Protein AF-A0A0C9U6W9-F1 (afdb_monomer_lite)

Radius of gyration: 24.47 Å; chains: 1; bounding box: 60×26×48 Å

Organism: Sphaerobolus stellatus (strain SS14) (NCBI:txid990650)

Secondary structure (DSSP, 8-state):
--S----S---SS--TGGGTPPPPTTT--SSS-GGGSTT--TT------------HHHHHHHHHHHHHH-

Sequence (70 aa):
PTFPKDDANVSKKATPESKNARPCRHCDSGKYWDYECKHSHSGMRFARSRKIEWTVDDEEAQNEYDDLYY

Structure (mmCIF, N/CA/C/O backbone):
data_AF-A0A0C9U6W9-F1
#
_entry.id   AF-A0A0C9U6W9-F1
#
loop_
_atom_site.group_PDB
_atom_site.id
_atom_site.type_symbol
_atom_site.label_atom_id
_atom_site.label_alt_id
_atom_site.label_comp_id
_atom_site.label_asym_id
_atom_site.label_entity_id
_atom_site.label_seq_id
_atom_site.pdbx_PDB_ins_code
_atom_site.Cartn_x
_atom_site.Cartn_y
_atom_site.Cartn_z
_atom_site.occupancy
_atom_site.B_iso_or_equiv
_atom_site.auth_seq_id
_atom_site.auth_comp_id
_atom_site.auth_asym_id
_atom_site.auth_atom_id
_atom_site.pdbx_PDB_model_num
ATOM 1 N N . PRO A 1 1 ? -16.826 4.003 -2.671 1.00 69.12 1 PRO A N 1
ATOM 2 C CA . PRO A 1 1 ? -16.564 2.638 -2.151 1.00 69.12 1 PRO A CA 1
ATOM 3 C C . PRO A 1 1 ? -16.934 1.598 -3.213 1.00 69.12 1 PRO A C 1
ATOM 5 O O . PRO A 1 1 ? -17.887 1.804 -3.959 1.00 69.12 1 PRO A O 1
ATOM 8 N N . THR A 1 2 ? -16.158 0.523 -3.315 1.00 81.12 2 THR A N 1
ATOM 9 C CA . THR A 1 2 ? -16.395 -0.580 -4.264 1.00 81.12 2 THR A CA 1
ATOM 10 C C . THR A 1 2 ? -17.354 -1.632 -3.713 1.00 81.12 2 THR A C 1
ATOM 12 O O . THR A 1 2 ? -17.955 -2.369 -4.488 1.00 81.12 2 THR A O 1
ATOM 15 N N . PHE A 1 3 ? -17.512 -1.690 -2.390 1.00 83.19 3 PHE A N 1
ATOM 16 C CA . PHE A 1 3 ? -18.356 -2.652 -1.689 1.00 83.19 3 PHE A CA 1
ATOM 17 C C . PHE A 1 3 ? -19.453 -1.937 -0.886 1.00 83.19 3 PHE A C 1
ATOM 19 O O . PHE A 1 3 ? -19.260 -0.781 -0.494 1.00 83.19 3 PHE A O 1
ATOM 26 N N . PRO A 1 4 ? -20.603 -2.593 -0.637 1.00 86.44 4 PRO A N 1
ATOM 27 C CA . PRO A 1 4 ? -21.632 -2.046 0.239 1.00 86.44 4 PRO A CA 1
ATOM 28 C C . PRO A 1 4 ? -21.090 -1.855 1.657 1.00 86.44 4 PRO A C 1
ATOM 30 O O . PRO A 1 4 ? -20.162 -2.548 2.083 1.00 86.44 4 PRO A O 1
ATOM 33 N N . LYS A 1 5 ? -21.693 -0.919 2.393 1.00 86.12 5 LYS A N 1
ATOM 34 C CA . LYS A 1 5 ? -21.318 -0.648 3.778 1.00 86.12 5 LYS A CA 1
ATOM 35 C C . LYS A 1 5 ? -21.565 -1.880 4.639 1.00 86.12 5 LYS A C 1
ATOM 37 O O . LYS A 1 5 ? -22.686 -2.373 4.722 1.00 86.12 5 LYS A O 1
ATOM 42 N N . ASP A 1 6 ? -20.506 -2.346 5.282 1.00 81.94 6 ASP A N 1
ATOM 43 C CA . ASP A 1 6 ? -20.532 -3.469 6.207 1.00 81.94 6 ASP A CA 1
ATOM 44 C C . ASP A 1 6 ? -20.109 -2.946 7.579 1.00 81.94 6 ASP A C 1
ATOM 46 O O . ASP A 1 6 ? -18.978 -2.498 7.723 1.00 81.94 6 ASP A O 1
ATOM 50 N N . ASP A 1 7 ? -21.016 -2.963 8.556 1.00 84.25 7 ASP A N 1
ATOM 51 C CA . ASP A 1 7 ? -20.755 -2.572 9.949 1.00 84.25 7 ASP A CA 1
ATOM 52 C C . ASP A 1 7 ? -20.726 -3.803 10.886 1.00 84.25 7 ASP A C 1
ATOM 54 O O . ASP A 1 7 ? -20.748 -3.653 12.107 1.00 84.25 7 ASP A O 1
ATOM 58 N N . ALA A 1 8 ? -20.690 -5.029 10.340 1.00 83.50 8 ALA A N 1
ATOM 59 C CA . ALA A 1 8 ? -20.712 -6.261 11.135 1.00 83.50 8 ALA A CA 1
ATOM 60 C C . ALA A 1 8 ? -19.406 -6.498 11.912 1.00 83.50 8 ALA A C 1
ATOM 62 O O . ALA A 1 8 ? -19.407 -7.168 12.945 1.00 83.50 8 ALA A O 1
ATOM 63 N N . ASN A 1 9 ? -18.289 -5.952 11.428 1.00 80.38 9 ASN A N 1
ATOM 64 C CA . ASN A 1 9 ? -17.012 -5.959 12.135 1.00 80.38 9 ASN A CA 1
ATOM 65 C C . ASN A 1 9 ? -16.835 -4.639 12.905 1.00 80.38 9 ASN A C 1
ATOM 67 O O . ASN A 1 9 ? -17.111 -3.567 12.376 1.00 80.38 9 ASN A O 1
ATOM 71 N N . VAL A 1 10 ? -16.354 -4.694 14.146 1.00 85.50 10 VAL A N 1
ATOM 72 C CA . VAL A 1 10 ? -16.035 -3.503 14.946 1.00 85.50 10 VAL A CA 1
ATOM 73 C C . VAL A 1 10 ? -14.643 -3.675 15.539 1.00 85.50 10 VAL A C 1
ATOM 75 O O . VAL A 1 10 ? -14.366 -4.664 16.223 1.00 85.50 10 VAL A O 1
ATOM 78 N N . SER A 1 11 ? -13.758 -2.704 15.296 1.00 84.94 11 SER A N 1
ATOM 79 C CA . SER A 1 11 ? -12.397 -2.748 15.833 1.00 84.94 11 SER A CA 1
ATOM 80 C C . SER A 1 11 ? -12.414 -2.706 17.361 1.00 84.94 11 SER A C 1
ATOM 82 O O . SER A 1 11 ? -13.032 -1.830 17.963 1.00 84.94 11 SER A O 1
ATOM 84 N N . LYS A 1 12 ? -11.677 -3.618 18.007 1.00 83.56 12 LYS A N 1
ATOM 85 C CA . LYS A 1 12 ? -11.630 -3.736 19.478 1.00 83.56 12 LYS A CA 1
ATOM 86 C C . LYS A 1 12 ? -10.886 -2.594 20.175 1.00 83.56 12 LYS A C 1
ATOM 88 O O . LYS A 1 12 ? -11.079 -2.391 21.367 1.00 83.56 12 LYS A O 1
ATOM 93 N N . LYS A 1 13 ? -9.975 -1.912 19.472 1.00 81.62 13 LYS A N 1
ATOM 94 C CA . LYS A 1 13 ? -9.087 -0.901 20.075 1.00 81.62 13 LYS A CA 1
ATOM 95 C C . LYS A 1 13 ? -9.630 0.509 19.892 1.00 81.62 13 LYS A C 1
ATOM 97 O O . LYS A 1 13 ? -9.806 1.240 20.856 1.00 81.62 13 LYS A O 1
ATOM 102 N N . ALA A 1 14 ? -9.832 0.897 18.641 1.00 84.38 14 ALA A N 1
ATOM 103 C CA . ALA A 1 14 ? -10.349 2.201 18.269 1.00 84.38 14 ALA A CA 1
ATOM 104 C C . ALA A 1 14 ? -10.945 2.094 16.875 1.00 84.38 14 ALA A C 1
ATOM 106 O O . ALA A 1 14 ? -10.356 1.444 16.015 1.00 84.38 14 ALA A O 1
ATOM 107 N N . THR A 1 15 ? -12.067 2.758 16.645 1.00 87.75 15 THR A N 1
ATOM 108 C CA . THR A 1 15 ? -12.684 2.830 15.322 1.00 87.75 15 THR A CA 1
ATOM 109 C C . THR A 1 15 ? -12.255 4.119 14.618 1.00 87.75 15 THR A C 1
ATOM 111 O O . THR A 1 15 ? -11.981 5.115 15.299 1.00 87.75 15 THR A O 1
ATOM 114 N N . PRO A 1 16 ? -12.194 4.153 13.278 1.00 90.69 16 PRO A N 1
ATOM 115 C CA . PRO A 1 16 ? -11.974 5.402 12.554 1.00 90.69 16 PRO A CA 1
ATOM 116 C C . PRO A 1 16 ? -12.944 6.511 12.979 1.00 90.69 16 PRO A C 1
ATOM 118 O O . PRO A 1 16 ? -12.518 7.639 13.209 1.00 90.69 16 PRO A O 1
ATOM 121 N N . GLU A 1 17 ? -14.214 6.167 13.200 1.00 89.44 17 GLU A N 1
ATOM 122 C CA . GLU A 1 17 ? -15.244 7.090 13.687 1.00 89.44 17 GLU A CA 1
ATOM 123 C C . GLU A 1 17 ? -14.892 7.686 15.062 1.00 89.44 17 GLU A C 1
ATOM 125 O O . GLU A 1 17 ? -14.965 8.898 15.241 1.00 89.44 17 GLU A O 1
ATOM 130 N N . SER A 1 18 ? -14.403 6.871 16.009 1.00 89.88 18 SER A N 1
ATOM 131 C CA . SER A 1 18 ? -13.988 7.346 17.343 1.00 89.88 18 SER A CA 1
ATOM 132 C C . SER A 1 18 ? -12.808 8.322 17.316 1.00 89.88 18 SER A C 1
ATOM 134 O O . SER A 1 18 ? -12.616 9.092 18.253 1.00 89.88 18 SER A O 1
ATOM 136 N N . LYS A 1 19 ? -12.007 8.290 16.247 1.00 87.88 19 LYS A N 1
ATOM 137 C CA . LYS A 1 19 ? -10.827 9.141 16.063 1.00 87.88 19 LYS A CA 1
ATOM 138 C C . LYS A 1 19 ? -11.064 10.289 15.082 1.00 87.88 19 LYS A C 1
ATOM 140 O O . LYS A 1 19 ? -10.101 10.963 14.726 1.00 87.88 19 LYS A O 1
ATOM 145 N N . ASN A 1 20 ? -12.306 10.493 14.630 1.00 89.81 20 ASN A N 1
ATOM 146 C CA . ASN A 1 20 ? -12.643 11.433 13.559 1.00 89.81 20 ASN A CA 1
ATOM 147 C C . ASN A 1 20 ? -11.752 11.246 12.308 1.00 89.81 20 ASN A C 1
ATOM 149 O O . ASN A 1 20 ? -11.311 12.202 11.672 1.00 89.81 20 ASN A O 1
ATOM 153 N N . ALA A 1 21 ? -11.417 9.989 12.006 1.00 91.25 21 ALA A N 1
ATOM 154 C CA . ALA A 1 21 ? -10.598 9.592 10.870 1.00 91.25 21 ALA A CA 1
ATOM 155 C C . ALA A 1 21 ? -11.479 9.167 9.688 1.00 91.25 21 ALA A C 1
ATOM 157 O O . ALA A 1 21 ? -12.683 8.944 9.829 1.00 91.25 21 ALA A O 1
ATOM 158 N N . ARG A 1 22 ? -10.866 9.027 8.503 1.00 91.06 22 ARG A N 1
ATOM 159 C CA . ARG A 1 22 ? -11.606 8.615 7.303 1.00 91.06 22 ARG A CA 1
ATOM 160 C C . ARG A 1 22 ? -12.238 7.224 7.492 1.00 91.06 22 ARG A C 1
ATOM 162 O O . ARG A 1 22 ? -11.571 6.345 8.047 1.00 91.06 22 ARG A O 1
ATOM 169 N N . PRO A 1 23 ? -13.459 6.997 6.982 1.00 90.38 23 PRO A N 1
ATOM 170 C CA . PRO A 1 23 ? -14.061 5.669 6.956 1.00 90.38 23 PRO A CA 1
ATOM 171 C C . PRO A 1 23 ? -13.306 4.731 6.002 1.00 90.38 23 PRO A C 1
ATOM 173 O O . PRO A 1 23 ? -12.493 5.169 5.184 1.00 90.38 23 PRO A O 1
ATOM 176 N N . CYS A 1 24 ? -13.565 3.429 6.117 1.00 90.38 24 CYS A N 1
ATOM 177 C CA . CYS A 1 24 ? -12.856 2.409 5.360 1.00 90.38 24 CYS A CA 1
ATOM 178 C C . CYS A 1 24 ? -12.938 2.645 3.843 1.00 90.38 24 CYS A C 1
ATOM 180 O O . CYS A 1 24 ? -14.022 2.759 3.286 1.00 90.38 24 CYS A O 1
ATOM 182 N N . ARG A 1 25 ? -11.804 2.604 3.137 1.00 89.75 25 ARG A N 1
ATOM 183 C CA . ARG A 1 25 ? -11.717 2.831 1.683 1.00 89.75 25 ARG A CA 1
ATOM 184 C C . ARG A 1 25 ? -12.506 1.815 0.842 1.00 89.75 25 ARG A C 1
ATOM 186 O O . ARG A 1 25 ? -12.850 2.102 -0.304 1.00 89.75 25 ARG A O 1
ATOM 193 N N . HIS A 1 26 ? -12.750 0.620 1.373 1.00 87.62 26 HIS A N 1
ATOM 194 C CA . HIS A 1 26 ? -13.385 -0.472 0.632 1.00 87.62 26 HIS A CA 1
ATOM 195 C C . HIS A 1 26 ? -14.920 -0.376 0.660 1.00 87.62 26 HIS A C 1
ATOM 197 O O . HIS A 1 26 ? -15.563 -0.573 -0.371 1.00 87.62 26 HIS A O 1
ATOM 203 N N . CYS A 1 27 ? -15.498 -0.040 1.816 1.00 88.62 27 CYS A N 1
ATOM 204 C CA . CYS A 1 27 ? -16.940 -0.118 2.089 1.00 88.62 27 CYS A CA 1
ATOM 205 C C . CYS A 1 27 ? -17.530 1.128 2.781 1.00 88.62 27 CYS A C 1
ATOM 207 O O . CYS A 1 27 ? -18.710 1.135 3.111 1.00 88.62 27 CYS A O 1
ATOM 209 N N . ASP A 1 28 ? -16.726 2.155 3.064 1.00 87.88 28 ASP A N 1
ATOM 210 C CA . ASP A 1 28 ? -17.095 3.367 3.811 1.00 87.88 28 ASP A CA 1
ATOM 211 C C . ASP A 1 28 ? -17.635 3.132 5.240 1.00 87.88 28 ASP A C 1
ATOM 213 O O . ASP A 1 28 ? -18.286 4.002 5.826 1.00 87.88 28 ASP A O 1
ATOM 217 N N . SER A 1 29 ? -17.337 1.988 5.866 1.00 89.38 29 SER A N 1
ATOM 218 C CA . SER A 1 29 ? -17.629 1.797 7.293 1.00 89.38 29 SER A CA 1
ATOM 219 C C . SER A 1 29 ? -16.670 2.596 8.177 1.00 89.38 29 SER A C 1
ATOM 221 O O . SER A 1 29 ? -15.453 2.557 8.004 1.00 89.38 29 SER A O 1
ATOM 223 N N . GLY A 1 30 ? -17.218 3.292 9.173 1.00 89.38 30 GLY A N 1
ATOM 224 C CA . GLY A 1 30 ? -16.446 3.960 10.223 1.00 89.38 30 GLY A CA 1
ATOM 225 C C . GLY A 1 30 ? -16.094 3.055 11.409 1.00 89.38 30 GLY A C 1
ATOM 226 O O . GLY A 1 30 ? -15.443 3.525 12.343 1.00 89.38 30 GLY A O 1
ATOM 227 N N . LYS A 1 31 ? -16.525 1.783 11.408 1.00 91.44 31 LYS A N 1
ATOM 228 C CA . LYS A 1 31 ? -16.442 0.876 12.568 1.00 91.44 31 LYS A CA 1
ATOM 229 C C . LYS A 1 31 ? -15.154 0.054 12.641 1.00 91.44 31 LYS A C 1
ATOM 231 O O . LYS A 1 31 ? -14.831 -0.467 13.707 1.00 91.44 31 LYS A O 1
ATOM 236 N N . TYR A 1 32 ? -14.383 -0.024 11.563 1.00 90.81 32 TYR A N 1
ATOM 237 C CA . TYR A 1 32 ? -13.131 -0.780 11.513 1.00 90.81 32 TYR A CA 1
ATOM 238 C C . TYR A 1 32 ? -12.095 -0.133 10.602 1.00 90.81 32 TYR A C 1
ATOM 240 O O . TYR A 1 32 ? -12.417 0.709 9.767 1.00 90.81 32 TYR A O 1
ATOM 248 N N . TRP A 1 33 ? -10.837 -0.542 10.751 1.00 89.69 33 TRP A N 1
ATOM 249 C CA . TRP A 1 33 ? -9.747 -0.054 9.905 1.00 89.69 33 TRP A CA 1
ATOM 250 C C . TRP A 1 33 ? -9.682 -0.771 8.559 1.00 89.69 33 TRP A C 1
ATOM 252 O O . TRP A 1 33 ? -10.079 -1.925 8.442 1.00 89.69 33 TRP A O 1
ATOM 262 N N .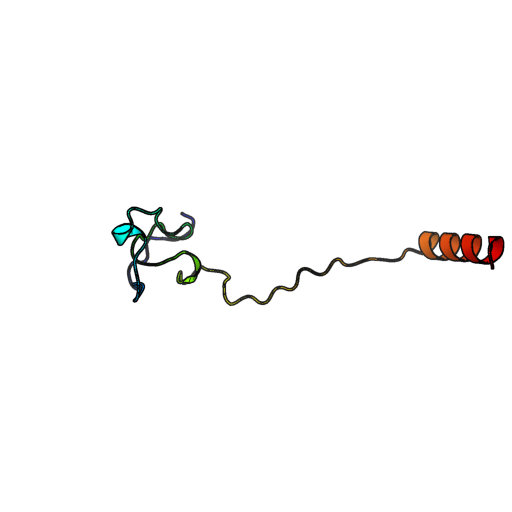 ASP A 1 34 ? -9.079 -0.129 7.557 1.00 88.56 34 ASP A N 1
ATOM 263 C CA . ASP A 1 34 ? -8.946 -0.675 6.197 1.00 88.56 34 ASP A CA 1
ATOM 264 C C . ASP A 1 34 ? -8.429 -2.123 6.143 1.00 88.56 34 ASP A C 1
ATOM 266 O O . ASP A 1 34 ? -8.897 -2.902 5.315 1.00 88.56 34 ASP A O 1
ATOM 270 N N . TYR A 1 35 ? -7.503 -2.497 7.032 1.00 85.88 35 TYR A N 1
ATOM 271 C CA . TYR A 1 35 ? -6.924 -3.844 7.103 1.00 85.88 35 TYR A CA 1
ATOM 272 C C . TYR A 1 35 ? -7.868 -4.891 7.726 1.00 85.88 35 TYR A C 1
ATOM 274 O O . TYR A 1 35 ? -7.730 -6.078 7.448 1.00 85.88 35 TYR A O 1
ATOM 282 N N . GLU A 1 36 ? -8.849 -4.464 8.523 1.00 86.56 36 GLU A N 1
ATOM 283 C CA . GLU A 1 36 ? -9.856 -5.317 9.175 1.00 86.56 36 GLU A CA 1
ATOM 284 C C . GLU A 1 36 ? -11.090 -5.542 8.283 1.00 86.56 36 GLU A C 1
ATOM 286 O O . GLU A 1 36 ? -11.956 -6.357 8.610 1.00 86.56 36 GLU A O 1
ATOM 291 N N . CYS A 1 37 ? -11.182 -4.833 7.152 1.00 87.44 37 CYS A N 1
ATOM 292 C CA . CYS A 1 37 ? -12.251 -5.021 6.179 1.00 87.44 37 CYS A CA 1
ATOM 293 C C . CYS A 1 37 ? -12.225 -6.441 5.604 1.00 87.44 37 CYS A C 1
ATOM 295 O O . CYS A 1 37 ? -11.167 -6.935 5.217 1.00 87.44 37 CYS A O 1
ATOM 297 N N . LYS A 1 38 ? -13.399 -7.059 5.429 1.00 84.25 38 LYS A N 1
ATOM 298 C CA . LYS A 1 38 ? -13.549 -8.351 4.733 1.00 84.25 38 LYS A CA 1
ATOM 299 C C . LYS A 1 38 ? -12.971 -8.335 3.313 1.00 84.25 38 LYS A C 1
ATOM 301 O O . LYS A 1 38 ? -12.525 -9.361 2.810 1.00 84.25 38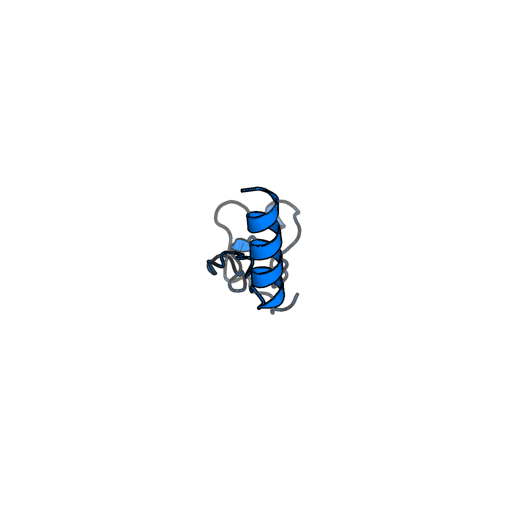 LYS A O 1
ATOM 306 N N . HIS A 1 39 ? -12.988 -7.169 2.676 1.00 83.69 39 HIS A N 1
ATOM 307 C CA . HIS A 1 39 ? -12.467 -6.953 1.330 1.00 83.69 39 HIS A CA 1
ATOM 308 C C . HIS A 1 39 ? -11.004 -6.489 1.317 1.00 83.69 39 HIS A C 1
ATOM 310 O O . HIS A 1 39 ? -10.486 -6.140 0.257 1.00 83.69 39 HIS A O 1
ATOM 316 N N . SER A 1 40 ? -10.329 -6.458 2.472 1.00 81.62 40 SER A N 1
ATOM 317 C CA . SER A 1 40 ? -8.916 -6.108 2.532 1.00 81.62 40 SER A CA 1
ATOM 318 C C . SER A 1 40 ? -8.065 -7.243 1.955 1.00 81.62 40 SER A C 1
ATOM 320 O O . SER A 1 40 ? -8.272 -8.425 2.229 1.00 81.62 40 SER A O 1
ATOM 322 N N . HIS A 1 41 ? -7.042 -6.888 1.178 1.00 74.88 41 HIS A N 1
ATOM 323 C CA . HIS A 1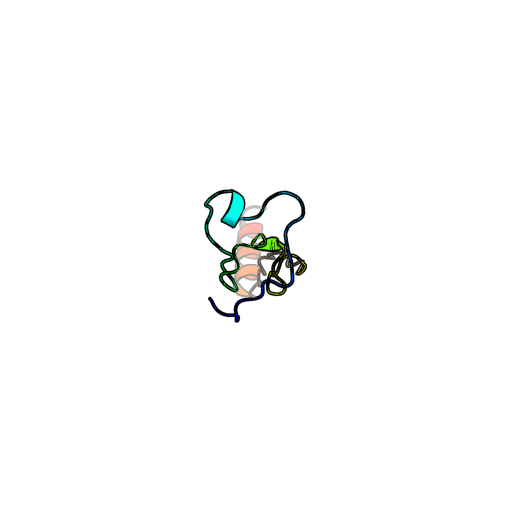 41 ? -6.071 -7.853 0.652 1.00 74.88 41 HIS A CA 1
ATOM 324 C C . HIS A 1 41 ? -5.022 -8.283 1.701 1.00 74.88 41 HIS A C 1
ATOM 326 O O . HIS A 1 41 ? -4.002 -8.868 1.344 1.00 74.88 41 HIS A O 1
ATOM 332 N N . SER A 1 42 ? -5.244 -8.015 2.998 1.00 67.50 42 SER A N 1
ATOM 333 C CA . SER A 1 42 ? -4.239 -8.182 4.063 1.00 67.50 42 SER A CA 1
ATOM 334 C C . SER A 1 42 ? -3.762 -9.631 4.272 1.00 67.50 42 SER A C 1
ATOM 336 O O . SER A 1 42 ? -2.734 -9.836 4.912 1.00 67.50 42 SER A O 1
ATOM 338 N N . GLY A 1 43 ? -4.476 -10.634 3.748 1.00 63.41 43 GLY A N 1
ATOM 339 C CA . GLY A 1 43 ? -4.079 -12.050 3.798 1.00 63.41 43 GLY A CA 1
ATOM 340 C C . GLY A 1 43 ? -3.344 -12.558 2.551 1.00 63.41 43 GLY A C 1
ATOM 341 O O . GLY A 1 43 ? -2.874 -13.696 2.531 1.00 63.41 43 GLY A O 1
ATOM 342 N N . MET A 1 44 ? -3.239 -11.739 1.504 1.00 66.75 44 MET A N 1
ATOM 343 C CA . MET A 1 44 ? -2.676 -12.142 0.220 1.00 66.75 44 MET A CA 1
ATOM 344 C C . MET A 1 44 ? -1.161 -11.918 0.238 1.00 66.75 44 MET A C 1
ATOM 346 O O . MET A 1 44 ? -0.677 -10.797 0.091 1.00 66.75 44 MET A O 1
ATOM 350 N N . ARG A 1 45 ? -0.389 -12.989 0.462 1.00 67.19 45 ARG A N 1
ATOM 351 C CA . ARG A 1 45 ? 1.083 -12.946 0.465 1.00 67.19 45 ARG A CA 1
ATOM 352 C C . ARG A 1 45 ? 1.620 -12.860 -0.965 1.00 67.19 45 ARG A C 1
ATOM 354 O O . ARG A 1 45 ? 2.155 -13.829 -1.491 1.00 67.19 45 ARG A O 1
ATOM 361 N N . PHE A 1 46 ? 1.467 -11.707 -1.605 1.00 70.94 46 PHE A N 1
ATOM 362 C CA . PHE A 1 46 ? 2.136 -11.441 -2.872 1.00 70.94 46 PHE A CA 1
ATOM 363 C C . PHE A 1 46 ? 3.535 -10.883 -2.626 1.00 70.94 46 PHE A C 1
ATOM 365 O O . PHE A 1 46 ? 3.695 -9.747 -2.179 1.00 70.94 46 PHE A O 1
ATOM 372 N N . ALA A 1 47 ? 4.554 -11.675 -2.953 1.00 78.94 47 ALA A N 1
ATOM 373 C CA . ALA A 1 47 ? 5.896 -11.152 -3.148 1.00 78.94 47 ALA A CA 1
ATOM 374 C C . ALA A 1 47 ? 5.942 -10.432 -4.505 1.00 78.94 47 ALA A C 1
ATOM 376 O O . ALA A 1 47 ? 5.588 -11.012 -5.530 1.00 78.94 47 ALA A O 1
ATOM 377 N N . ARG A 1 48 ? 6.365 -9.163 -4.529 1.00 76.75 48 ARG A N 1
ATOM 378 C CA . ARG A 1 48 ? 6.645 -8.470 -5.793 1.00 76.75 48 ARG A CA 1
ATOM 379 C C . ARG A 1 48 ? 7.983 -8.981 -6.329 1.00 76.75 48 ARG A C 1
ATOM 381 O O . ARG A 1 48 ? 9.026 -8.492 -5.910 1.00 76.75 48 ARG A O 1
ATOM 388 N N . SER A 1 49 ? 7.960 -9.958 -7.228 1.00 84.00 49 SER A N 1
ATOM 389 C CA . SER A 1 49 ? 9.150 -10.395 -7.966 1.00 84.00 49 SER A CA 1
ATOM 390 C C . SER A 1 49 ? 9.262 -9.634 -9.286 1.00 84.00 49 SER A C 1
ATOM 392 O O . SER A 1 49 ? 8.285 -9.538 -10.028 1.00 84.00 49 SER A O 1
ATOM 394 N N . ARG A 1 50 ? 10.453 -9.116 -9.606 1.00 82.44 50 ARG A N 1
ATOM 395 C CA . ARG A 1 50 ? 10.770 -8.675 -10.970 1.00 82.44 50 ARG A CA 1
ATOM 396 C C . ARG A 1 50 ? 11.197 -9.908 -11.760 1.00 82.44 50 ARG A C 1
ATOM 398 O O . ARG A 1 50 ? 12.218 -10.504 -11.435 1.00 82.44 50 ARG A O 1
ATOM 405 N N . LYS A 1 51 ? 10.397 -10.313 -12.746 1.00 84.56 51 LYS A N 1
ATOM 406 C CA . LYS A 1 51 ? 10.809 -11.322 -13.725 1.00 84.56 51 LYS A CA 1
ATOM 407 C C . LYS A 1 51 ? 11.813 -10.654 -14.664 1.00 84.56 51 LYS A C 1
ATOM 409 O O . LYS A 1 51 ? 11.501 -9.599 -15.208 1.00 84.56 51 LYS A O 1
ATOM 414 N N . ILE A 1 52 ? 12.995 -11.241 -14.802 1.00 85.12 52 ILE A N 1
ATOM 415 C CA . ILE A 1 52 ? 13.953 -10.884 -15.849 1.00 85.12 52 ILE A CA 1
ATOM 416 C C . ILE A 1 52 ? 13.883 -12.015 -16.868 1.00 85.12 52 ILE A C 1
ATOM 418 O O . ILE A 1 52 ? 13.919 -13.187 -16.492 1.00 85.12 52 ILE A O 1
ATOM 422 N N . GLU A 1 53 ? 13.702 -11.654 -18.128 1.00 84.44 53 GLU A N 1
ATOM 423 C CA . GLU A 1 53 ? 13.773 -12.571 -19.259 1.00 84.44 53 GLU A CA 1
ATOM 424 C C . GLU A 1 53 ? 15.086 -12.276 -19.975 1.00 84.44 53 GLU A C 1
ATOM 426 O O . GLU A 1 53 ? 15.387 -11.110 -20.208 1.00 84.44 53 GLU A O 1
ATOM 431 N N . TRP A 1 54 ? 15.869 -13.318 -20.247 1.00 84.88 54 TRP A N 1
ATOM 432 C CA . TRP A 1 54 ? 17.082 -13.220 -21.052 1.00 84.88 54 TRP A CA 1
ATOM 433 C C . TRP A 1 54 ? 16.728 -13.574 -22.488 1.00 84.88 54 TRP A C 1
ATOM 435 O O . TRP A 1 54 ? 16.092 -14.605 -22.732 1.00 84.88 54 TRP A O 1
ATOM 445 N N . THR A 1 55 ? 17.101 -12.704 -23.417 1.00 88.81 55 THR A N 1
ATOM 446 C CA . THR A 1 55 ? 17.031 -12.976 -24.851 1.00 88.81 55 THR A CA 1
ATOM 447 C C . THR A 1 55 ? 18.367 -13.520 -25.354 1.00 88.81 55 THR A C 1
ATOM 449 O O . THR A 1 55 ? 19.376 -13.440 -24.658 1.00 88.81 55 THR A O 1
ATOM 452 N N . VAL A 1 56 ? 18.370 -14.097 -26.559 1.00 88.06 56 VAL A N 1
ATOM 453 C CA . VAL A 1 56 ? 19.606 -14.583 -27.201 1.00 88.06 56 VAL A CA 1
ATOM 454 C C . VAL A 1 56 ? 20.586 -13.425 -27.418 1.00 88.06 56 VAL A C 1
ATOM 456 O O . VAL A 1 56 ? 21.772 -13.578 -27.156 1.00 88.06 56 VAL A O 1
ATOM 459 N N . ASP A 1 57 ? 20.077 -12.245 -27.778 1.00 89.69 57 ASP A N 1
ATOM 460 C CA . ASP A 1 57 ? 20.884 -11.032 -27.946 1.00 89.69 57 ASP A CA 1
ATOM 461 C C . ASP A 1 57 ? 21.573 -10.611 -26.631 1.00 89.69 57 ASP A C 1
ATOM 463 O O . ASP A 1 57 ? 22.713 -10.153 -26.652 1.00 89.69 57 ASP A O 1
ATOM 467 N N . ASP A 1 58 ? 20.916 -10.794 -25.475 1.00 90.75 58 ASP A N 1
ATOM 468 C CA . ASP A 1 58 ? 21.517 -10.501 -24.163 1.00 90.75 58 ASP A CA 1
ATOM 469 C C . ASP A 1 58 ? 22.662 -11.474 -23.829 1.00 90.75 58 ASP A C 1
ATOM 471 O O . ASP A 1 58 ? 23.638 -11.091 -23.183 1.00 90.75 58 ASP A O 1
ATOM 475 N N . GLU A 1 59 ? 22.548 -12.734 -24.261 1.00 87.94 59 GLU A N 1
ATOM 476 C CA . GLU A 1 59 ? 23.584 -13.755 -24.080 1.00 87.94 59 GLU A CA 1
ATOM 477 C C . GLU A 1 59 ? 24.792 -13.485 -24.983 1.00 87.94 59 GLU A C 1
ATOM 479 O O . GLU A 1 59 ? 25.928 -13.511 -24.511 1.00 87.94 59 GLU A O 1
ATOM 484 N N . GLU A 1 60 ? 24.562 -13.158 -26.257 1.00 93.25 60 GLU A N 1
ATOM 485 C CA . GLU A 1 60 ? 25.627 -12.763 -27.186 1.00 93.25 60 GLU A CA 1
ATOM 486 C C . GLU A 1 60 ? 26.357 -11.507 -26.696 1.00 93.25 60 GLU A C 1
ATOM 488 O O . GLU A 1 60 ? 27.585 -11.504 -26.625 1.00 93.25 60 GLU A O 1
ATOM 493 N N . ALA A 1 61 ? 25.619 -10.485 -26.252 1.00 92.19 61 ALA A N 1
ATOM 494 C CA . ALA A 1 61 ? 26.208 -9.268 -25.699 1.00 92.19 61 ALA A CA 1
ATOM 495 C C . ALA A 1 61 ? 27.061 -9.536 -24.446 1.00 92.19 61 ALA A C 1
ATOM 497 O O . ALA A 1 61 ? 28.094 -8.890 -24.251 1.00 92.19 61 ALA A O 1
ATOM 498 N N . GLN A 1 62 ? 26.649 -10.482 -23.595 1.00 91.94 62 GLN A N 1
ATOM 499 C CA . GLN A 1 62 ? 27.432 -10.860 -22.420 1.00 91.94 62 GLN A CA 1
ATOM 500 C C . GLN A 1 62 ? 28.709 -11.613 -22.812 1.00 91.94 62 GLN A C 1
ATOM 502 O O . GLN A 1 62 ? 29.770 -11.312 -22.269 1.00 91.94 62 GLN A O 1
ATOM 507 N N . ASN A 1 63 ? 28.628 -12.528 -23.781 1.00 94.81 63 ASN A N 1
ATOM 508 C CA . ASN A 1 63 ? 29.793 -13.259 -24.284 1.00 94.81 63 ASN A CA 1
ATOM 509 C C . ASN A 1 63 ? 30.818 -12.316 -24.933 1.00 94.81 63 ASN A C 1
ATOM 511 O O . ASN A 1 63 ? 32.004 -12.412 -24.637 1.00 94.81 63 ASN A O 1
ATOM 515 N N . GLU A 1 64 ? 30.373 -11.359 -25.756 1.00 95.62 64 GLU A N 1
ATOM 516 C CA . GLU A 1 64 ? 31.261 -10.357 -26.364 1.00 95.62 64 GLU A CA 1
ATOM 517 C C . GLU A 1 64 ? 31.967 -9.485 -25.315 1.00 95.62 64 GLU A C 1
ATOM 519 O O . GLU A 1 64 ? 33.141 -9.141 -25.469 1.00 95.62 64 GLU A O 1
ATOM 524 N N . TYR A 1 65 ? 31.258 -9.114 -24.245 1.00 95.19 65 TYR A N 1
ATOM 525 C CA . TYR A 1 65 ? 31.845 -8.371 -23.133 1.00 95.19 65 TYR A CA 1
ATOM 526 C C . TYR A 1 65 ? 32.899 -9.202 -22.395 1.00 95.19 65 TYR A C 1
ATOM 528 O O . TYR A 1 65 ? 33.980 -8.688 -22.098 1.00 95.19 65 TYR A O 1
ATOM 536 N N . ASP A 1 66 ? 32.592 -10.468 -22.108 1.00 95.75 66 ASP A N 1
ATOM 537 C CA . ASP A 1 66 ? 33.494 -11.358 -21.386 1.00 95.75 66 ASP A CA 1
ATOM 538 C C . ASP A 1 66 ? 34.767 -11.625 -22.206 1.00 95.75 66 ASP A C 1
ATOM 540 O O . ASP A 1 66 ? 35.858 -11.422 -21.679 1.00 95.75 66 ASP A O 1
ATOM 544 N N . ASP A 1 67 ? 34.645 -11.923 -23.505 1.00 95.25 67 ASP A N 1
ATOM 545 C CA . ASP A 1 67 ? 35.778 -12.137 -24.424 1.00 95.25 67 ASP A CA 1
ATOM 546 C C . ASP A 1 67 ? 36.701 -10.907 -24.557 1.00 95.25 67 ASP A C 1
ATOM 548 O O . ASP A 1 67 ? 37.895 -11.033 -24.843 1.00 95.25 67 ASP A O 1
ATOM 552 N N . LEU A 1 68 ? 36.160 -9.694 -24.396 1.00 95.00 68 LEU A N 1
ATOM 553 C CA . LEU A 1 68 ? 36.931 -8.454 -24.520 1.00 95.00 68 LEU A CA 1
ATOM 554 C C . LEU A 1 68 ? 37.751 -8.135 -23.261 1.00 95.00 68 LEU A C 1
ATOM 556 O O . LEU A 1 68 ? 38.789 -7.471 -23.359 1.00 95.00 68 LEU A O 1
ATOM 560 N N . TYR A 1 69 ? 37.276 -8.547 -22.084 1.00 88.75 69 TYR A N 1
ATOM 561 C CA . TYR A 1 69 ? 37.814 -8.097 -20.797 1.00 88.75 69 TYR A CA 1
ATOM 562 C C . TYR A 1 69 ? 38.428 -9.198 -19.925 1.00 88.75 69 TYR A C 1
ATOM 564 O O . TYR A 1 69 ? 39.211 -8.853 -19.030 1.00 88.75 69 TYR A O 1
ATOM 572 N N . TYR A 1 70 ? 38.115 -10.473 -20.160 1.00 80.50 70 TYR A N 1
ATOM 573 C CA . TYR A 1 70 ? 38.574 -11.611 -19.356 1.00 80.50 70 TYR A CA 1
ATOM 574 C C . TYR A 1 70 ? 39.272 -12.677 -20.202 1.00 80.50 70 TYR A C 1
ATOM 576 O O . TYR A 1 70 ? 40.287 -13.213 -19.695 1.00 80.50 70 TYR A O 1
#

pLDDT: mean 85.61, std 7.1, range [63.41, 95.75]

Foldseek 3Di:
DQDAADQPDADPPDFCVNVVHFAAPHHRHRRHHVCPDPPRCVVPPDDDDDDDDDDPVNVVVVVVVVVVPD

=== Feature glossary ===
Feature key, reading from the visual/contextual features back to the raw sequence:

Rendered structure images. Structure images are PyMOL renders from six orthogonal camera directions. Cartoon representation draws helices as coils and strands as arrows; sticks shows the backbone as bonds; surface shows the solvent-excluded envelope. Rainbow coloring maps sequence position to hue (blue→red, N→C); chain coloring assigns a distinct color per polypeptide.

Contact-map, Ramachandran, and PAE plots. Three diagnostic plots accompany the record. The Cα contact map visualizes the tertiary structure as a 2D adjacency matrix (8 Å cutoff, sequence-local contacts suppressed). The Ramachandran plot shows the distribution of backbone (φ, ψ) torsions, with points in the α and β basins reflecting secondary structure content. The PAE plot shows AlphaFold's inter-residue confidence as a color matrix.
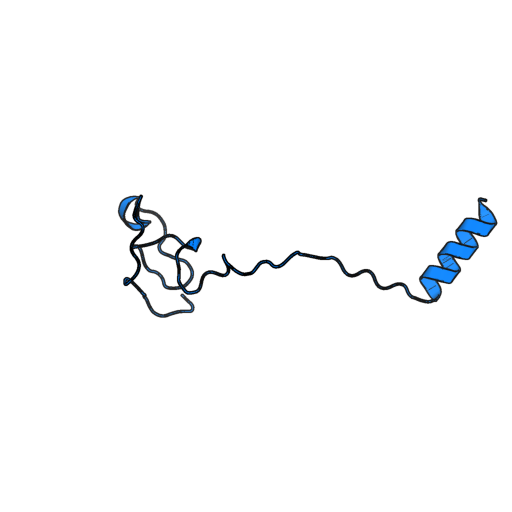
InterPro / GO / CATH / organism. The annotation block draws on four external resources. InterPro: which protein families and domains the sequence belongs to. GO: standardized terms for what the protein does, what process it participates in, and where in the cell it acts. CATH: which structural fold it has in the CATH hierarchy. Organism: the species of origin.

Nearest PDB structures. Structural nearest neighbors (via Foldseek easy-search vs the PDB). Reported per hit: target PDB id, E-value, and alignment TM-score. A TM-score above ~0.5 is the conventional threshold for 'same fold'.

Predicted aligned error. Predicted aligned error is AlphaFold's pairwise confidence. Unlike pLDDT (per-residue), PAE is per-residue-pair and captures whether two parts of the structure are correctly placed relative to each other. Units are ångströms of expected positional error.

Solvent-accessible surface area. SASA measures how much of the protein is reachable by solvent. It is computed by rolling a water-sized probe over the atomic surface and summing the exposed area (Å²). Per-residue SASA distinguishes core (buried, low SASA) from surface (exposed, high SASA) residues; total SASA is a whole-molecule size measure.

B-factor. Crystallographic B-factors measure how much each atom's electron density is smeared out, in Å². They rise in mobile loops and surface residues and fall in the buried interior. In AlphaFold models this column is repurposed to hold pLDDT instead.

pLDDT. For AlphaFold models, the B-factor field carries pLDDT — the model's own estimate of local accuracy on a 0–100 scale. Regions with pLDDT<50 should be treated as essentially unmodeled; they often correspond to intrinsically disordered segments.

Backbone torsions (φ/ψ). φ (phi) and ψ (psi) are the two rotatable backbone dihedrals per residue: φ is the C(i-1)–N–Cα–C torsion, ψ is the N–Cα–C–N(i+1) torsion, both in degrees on (−180°, 180°]. α-helical residues cluster near (−60°, −45°); β-strand residues near (−120°, +130°). A Ramachandran plot is simply a scatter of (φ, ψ) for every residue.

Radius of gyration, Cα contacts, bounding box. Radius of gyration (Rg) is the root-mean-square distance of Cα atoms from their centroid — a single number for overall size and compactness. A globular domain of N residues has Rg ≈ 2.2·N^0.38 Å; an extended or disordered chain has a much larger Rg. The Cα contact count is the number of residue pairs whose Cα atoms are within 8 Å and are more than four positions apart in sequence — a standard proxy for tertiary packing density. The bounding box is the smallest axis-aligned box enclosing all Cα atoms.

Secondary structure (3-state, P-SEA). Three-state secondary structure (P-SEA) collapses the eight DSSP classes into helix (a), strand (b), and coil (c). P-SEA assigns these from Cα geometry alone — distances and angles — without requiring backbone oxygens, so it works on any Cα trace.

Secondary structure (8-state, DSSP). Secondary structure is the local, repeating backbone conformation. DSSP classifies it into eight states by reading the hydrogen-bond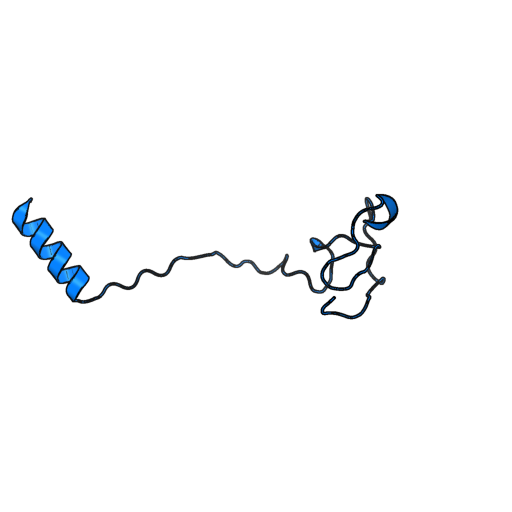 network: three helix types (H, G, I), two β types (E, B), two non-regular types (T, S), and un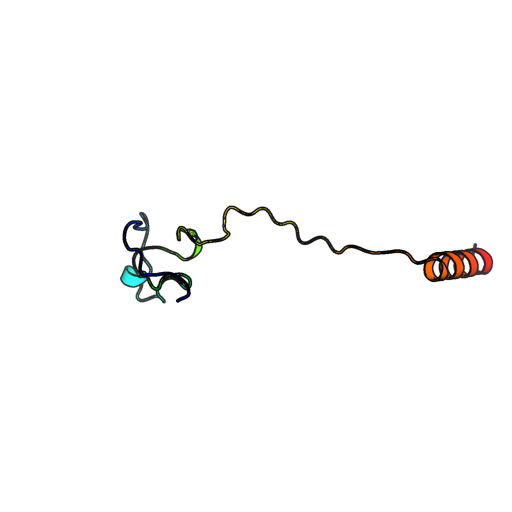structured coil (-).

Foldseek 3Di. The Foldseek 3Di string encodes local tertiary geometry as a 20-letter alphabet — one character per residue — derived from the relative positions of nearby Cα atoms. Unlike the amino-acid sequence, 3Di is a direct function of the 3D structure, so two proteins with the same fold have similar 3Di strings even at low sequence identity.

mmCIF coordinates. Structure coordinates are given as an mmCIF _atom_site loop: one row per atom with element, residue name, chain id, sequence number, and x/y/z position in Å. Only the four main-chain atoms per residue are included here; side chains are omitted to keep the record compact.

Sequence. This is the polypeptide sequence — one letter per residue, N-terminus first. Length ranges from a few dozen residues for small domains to over a thousand for large multi-domain proteins.